Protein AF-A0A7Z1MD91-F1 (afdb_monomer_lite)

Structure (mmCIF, N/CA/C/O backbone):
data_AF-A0A7Z1MD91-F1
#
_entry.id   AF-A0A7Z1MD91-F1
#
loop_
_atom_site.group_PDB
_atom_site.id
_atom_site.type_symbol
_atom_site.label_atom_id
_atom_site.label_alt_id
_atom_site.label_comp_id
_atom_site.label_asym_id
_atom_site.label_entity_id
_atom_site.label_seq_id
_atom_site.pdbx_PDB_ins_code
_atom_site.Cartn_x
_atom_site.Cartn_y
_atom_site.Cartn_z
_atom_site.occupancy
_atom_site.B_iso_or_equiv
_atom_site.auth_seq_id
_atom_site.auth_comp_id
_atom_site.auth_asym_id
_atom_site.auth_atom_id
_atom_site.pdbx_PDB_model_num
ATOM 1 N N . MET A 1 1 ? -19.248 -7.884 5.527 1.00 74.12 1 MET A N 1
ATOM 2 C CA . MET A 1 1 ? -19.110 -7.221 6.843 1.00 74.12 1 MET A CA 1
ATOM 3 C C . MET A 1 1 ? -20.133 -7.805 7.812 1.00 74.12 1 MET A C 1
ATOM 5 O O . MET A 1 1 ? -21.181 -8.239 7.343 1.00 74.12 1 MET A O 1
ATOM 9 N N . SER A 1 2 ? -19.866 -7.86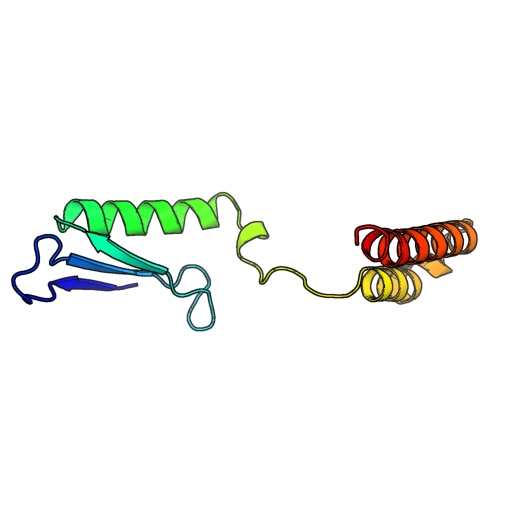1 9.123 1.00 86.12 2 SER A N 1
ATOM 10 C CA . SER A 1 2 ? -20.888 -8.239 10.118 1.00 86.12 2 SER A CA 1
ATOM 11 C C . SER A 1 2 ? -20.725 -7.491 11.444 1.00 86.12 2 SER A C 1
ATOM 13 O O . SER A 1 2 ? -19.619 -7.424 11.981 1.00 86.12 2 SER A O 1
ATOM 15 N N . ILE A 1 3 ? -21.833 -6.987 11.997 1.00 89.38 3 ILE A N 1
ATOM 16 C CA . ILE A 1 3 ? -21.913 -6.459 13.366 1.00 89.38 3 ILE A CA 1
ATOM 17 C C . ILE A 1 3 ? -22.760 -7.418 14.195 1.00 89.38 3 ILE A C 1
ATOM 19 O O . ILE A 1 3 ? -23.918 -7.674 13.863 1.00 89.38 3 ILE A O 1
ATOM 23 N N . ARG A 1 4 ? -22.197 -7.958 15.276 1.00 90.31 4 ARG A N 1
ATOM 24 C CA . ARG A 1 4 ? -22.873 -8.939 16.138 1.00 90.31 4 ARG A CA 1
ATOM 25 C C . ARG A 1 4 ? -22.686 -8.596 17.610 1.00 90.31 4 ARG A C 1
ATOM 27 O O . ARG A 1 4 ? -21.716 -7.946 17.982 1.00 90.31 4 ARG A O 1
ATOM 34 N N . ASN A 1 5 ? -23.625 -9.027 18.445 1.00 89.12 5 ASN A N 1
ATOM 35 C CA . ASN A 1 5 ? -23.521 -8.911 19.897 1.00 89.12 5 ASN A CA 1
ATOM 36 C C . ASN A 1 5 ? -23.096 -10.271 20.468 1.00 89.12 5 ASN A C 1
ATOM 38 O O . ASN A 1 5 ? -23.782 -11.265 20.236 1.00 89.12 5 ASN A O 1
ATOM 42 N N . LEU A 1 6 ? -21.965 -10.302 21.172 1.00 86.38 6 LEU A N 1
ATOM 43 C CA . LEU A 1 6 ? -21.342 -11.512 21.709 1.00 86.38 6 LEU A CA 1
ATOM 44 C C . LEU A 1 6 ? -22.026 -12.021 22.987 1.00 86.38 6 LEU A C 1
ATOM 46 O O . LEU A 1 6 ? -21.848 -13.175 23.331 1.00 86.38 6 LEU A O 1
ATOM 50 N N . LYS A 1 7 ? -22.827 -11.197 23.679 1.00 84.94 7 LYS A N 1
ATOM 51 C CA . LYS A 1 7 ? -23.515 -11.534 24.946 1.00 84.94 7 LYS A CA 1
ATOM 52 C C . LYS A 1 7 ? -22.623 -12.109 26.068 1.00 84.94 7 LYS A C 1
ATOM 54 O O . LYS A 1 7 ? -23.151 -12.531 27.088 1.00 84.94 7 LYS A O 1
ATOM 59 N N . ASP A 1 8 ? -21.298 -12.023 25.952 1.00 84.62 8 ASP A N 1
ATOM 60 C CA . ASP A 1 8 ? -20.319 -12.557 26.919 1.00 84.62 8 ASP A CA 1
ATOM 61 C C . ASP A 1 8 ? -20.226 -11.767 28.248 1.00 84.62 8 ASP A C 1
ATOM 63 O O . ASP A 1 8 ? -19.259 -11.908 28.990 1.00 84.62 8 ASP A O 1
ATOM 67 N N . GLY A 1 9 ? -21.160 -10.853 28.536 1.00 80.50 9 GLY A N 1
ATOM 68 C CA . GLY A 1 9 ? -21.120 -9.992 29.732 1.00 80.50 9 GLY A CA 1
ATOM 69 C C . GLY A 1 9 ? -19.975 -8.964 29.768 1.00 80.50 9 GLY A C 1
ATOM 70 O O . GLY A 1 9 ? -19.843 -8.217 30.733 1.00 80.50 9 GLY A 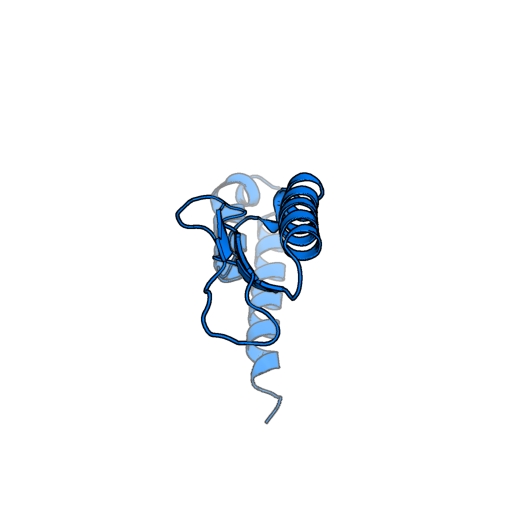O 1
ATOM 71 N N . ALA A 1 10 ? -19.146 -8.892 28.724 1.00 82.94 10 ALA A N 1
ATOM 72 C CA . ALA A 1 10 ? -18.045 -7.939 28.631 1.00 82.94 10 ALA A CA 1
ATOM 73 C C . ALA A 1 10 ? -18.538 -6.496 28.414 1.00 82.94 10 ALA A C 1
ATOM 75 O O . ALA A 1 10 ? -19.522 -6.263 27.714 1.00 82.94 10 ALA A O 1
ATOM 76 N N . ASN A 1 11 ? -17.771 -5.512 28.902 1.00 84.25 11 ASN A N 1
ATOM 77 C CA . ASN A 1 11 ? -18.059 -4.072 28.751 1.00 84.25 11 ASN A CA 1
ATOM 78 C C . ASN A 1 11 ? -18.154 -3.613 27.271 1.00 84.25 11 ASN A C 1
ATOM 80 O O . ASN A 1 11 ? -18.740 -2.585 26.950 1.00 84.25 11 ASN A O 1
ATOM 84 N N . LYS A 1 12 ? -17.590 -4.391 26.337 1.00 88.06 12 LYS A N 1
ATOM 85 C CA . LYS A 1 12 ? -17.680 -4.158 24.886 1.00 88.06 12 LYS A CA 1
ATOM 86 C C . LYS A 1 12 ? -18.286 -5.377 24.183 1.00 88.06 12 LYS A C 1
ATOM 88 O O . LYS A 1 12 ? -17.533 -6.184 23.627 1.00 88.06 12 LYS A O 1
ATOM 93 N N . PRO A 1 13 ? -19.621 -5.550 24.238 1.00 89.19 13 PRO A N 1
ATOM 94 C CA . PRO A 1 13 ? -20.283 -6.755 23.745 1.00 89.19 13 PRO A CA 1
ATOM 95 C C . PRO A 1 13 ? -20.490 -6.740 22.225 1.00 89.19 13 PRO A C 1
ATOM 97 O O . PRO A 1 13 ? -20.758 -7.783 21.633 1.00 89.19 13 PRO A O 1
ATOM 100 N N . TRP A 1 14 ? -20.364 -5.583 21.570 1.00 90.38 14 TRP A N 1
ATOM 101 C CA . TRP A 1 14 ? -20.538 -5.468 20.126 1.00 90.38 14 TRP A CA 1
ATOM 102 C C . TRP A 1 14 ? -19.226 -5.753 19.412 1.00 90.38 14 TRP A C 1
ATOM 104 O O . TRP A 1 14 ? -18.205 -5.139 19.707 1.00 90.38 14 TRP A O 1
ATOM 114 N N . ILE A 1 15 ? -19.254 -6.664 18.447 1.00 91.06 15 ILE A N 1
ATOM 115 C CA . ILE A 1 15 ? -18.127 -6.958 17.572 1.00 91.06 15 ILE A CA 1
ATOM 116 C C . ILE A 1 15 ? -18.457 -6.515 16.152 1.00 91.06 15 ILE A C 1
ATOM 118 O O . ILE A 1 15 ? -19.531 -6.816 15.633 1.00 91.06 15 ILE A O 1
ATOM 122 N N . CYS A 1 16 ? -17.527 -5.793 15.540 1.00 92.00 16 CYS A N 1
ATOM 123 C CA . CYS A 1 16 ? -17.558 -5.421 14.136 1.00 92.00 16 CYS A CA 1
ATOM 124 C C . CYS A 1 16 ? -16.457 -6.203 13.412 1.00 92.00 16 CYS A C 1
ATOM 126 O O . CYS A 1 16 ? -15.283 -6.130 13.792 1.00 92.00 16 CYS A O 1
ATOM 128 N N . GLU A 1 17 ? -16.851 -6.993 12.416 1.00 89.50 17 GLU A N 1
ATOM 129 C CA . GLU A 1 17 ? -15.961 -7.759 11.547 1.00 89.50 17 GLU A CA 1
ATOM 130 C C . GLU A 1 17 ? -16.059 -7.232 10.117 1.00 89.50 17 GLU A C 1
ATOM 132 O O . GLU A 1 17 ? -17.064 -7.429 9.422 1.00 89.50 17 GLU A O 1
ATOM 137 N N . CYS A 1 18 ? -14.981 -6.577 9.694 1.00 86.94 18 CYS A N 1
ATOM 138 C CA . CYS A 1 18 ? -14.851 -5.916 8.412 1.00 86.94 18 CYS A CA 1
ATOM 139 C C . CYS A 1 18 ? -13.873 -6.666 7.492 1.00 86.94 18 CYS A C 1
ATOM 141 O O . CYS A 1 18 ? -12.810 -7.112 7.928 1.00 86.94 18 CYS A O 1
ATOM 143 N N . TYR A 1 19 ? -14.249 -6.768 6.218 1.00 85.00 19 TYR A N 1
ATOM 144 C CA . TYR A 1 19 ? -13.514 -7.336 5.087 1.00 85.00 19 TYR A CA 1
ATOM 145 C C . TYR A 1 19 ? -13.421 -6.258 4.011 1.00 85.00 19 TYR A C 1
ATOM 147 O O . TYR A 1 19 ? -14.219 -6.245 3.074 1.00 85.00 19 TYR A O 1
ATOM 155 N N . PRO A 1 20 ? -12.512 -5.302 4.203 1.00 79.00 20 PRO A N 1
ATOM 156 C CA . PRO A 1 20 ? -12.527 -4.069 3.449 1.00 79.00 20 PRO A CA 1
ATOM 157 C C . PRO A 1 20 ? -12.072 -4.269 1.994 1.00 79.00 20 PRO A C 1
ATOM 159 O O . PRO A 1 20 ? -12.633 -3.676 1.086 1.00 79.00 20 PRO A O 1
ATOM 162 N N . ASN A 1 21 ? -11.156 -5.218 1.768 1.00 77.75 21 ASN A N 1
ATOM 163 C CA . ASN A 1 21 ? -10.639 -5.580 0.441 1.00 77.75 21 ASN A CA 1
ATOM 164 C C . ASN A 1 21 ? -11.201 -6.938 -0.033 1.00 77.75 21 ASN A C 1
ATOM 166 O O . ASN A 1 21 ? -10.505 -7.722 -0.672 1.00 77.75 21 ASN A O 1
ATOM 170 N N . GLY A 1 22 ? -12.436 -7.275 0.354 1.00 78.81 22 GLY A N 1
ATOM 171 C CA . GLY A 1 22 ? -13.074 -8.547 -0.002 1.00 78.81 22 GLY A CA 1
ATOM 172 C C . GLY A 1 22 ? -12.654 -9.751 0.857 1.00 78.81 22 GLY A C 1
ATOM 173 O O . GLY A 1 22 ? -12.084 -9.607 1.940 1.00 78.81 22 GLY A O 1
ATOM 174 N N . ARG A 1 23 ? -12.998 -10.963 0.390 1.00 74.44 23 ARG A N 1
ATOM 175 C CA . ARG A 1 23 ? -12.930 -12.222 1.166 1.00 74.44 23 ARG A CA 1
ATOM 176 C C . ARG A 1 23 ? -11.512 -12.610 1.588 1.00 74.44 23 ARG A C 1
ATOM 178 O O . ARG A 1 23 ? -11.326 -13.011 2.734 1.00 74.44 23 ARG A O 1
ATOM 185 N N . ASP A 1 24 ? -10.553 -12.448 0.682 1.00 76.31 24 ASP A N 1
ATOM 186 C CA . ASP A 1 24 ? -9.132 -12.756 0.904 1.00 76.31 24 ASP A CA 1
ATOM 187 C C . ASP A 1 24 ? -8.340 -11.532 1.401 1.00 76.31 24 ASP A C 1
ATOM 189 O O . ASP A 1 24 ? -7.122 -11.577 1.576 1.00 76.31 24 ASP A O 1
ATOM 193 N N . GLY A 1 25 ? -9.041 -10.420 1.639 1.00 74.19 25 GLY A N 1
ATOM 194 C CA . GLY A 1 25 ? -8.479 -9.181 2.149 1.00 74.19 25 GLY A CA 1
ATOM 195 C C . GLY A 1 25 ? -8.198 -9.210 3.653 1.00 74.19 25 GLY A C 1
ATOM 196 O O . GLY A 1 25 ? -8.580 -10.118 4.396 1.00 74.19 25 GLY A O 1
ATOM 197 N N . LYS A 1 26 ? -7.539 -8.153 4.137 1.00 80.25 26 LYS A N 1
ATOM 198 C CA . LYS A 1 26 ? -7.223 -7.977 5.560 1.00 80.25 26 LYS A CA 1
ATOM 199 C C . LYS A 1 26 ? -8.501 -7.987 6.405 1.00 80.25 26 LYS A C 1
ATOM 201 O O . LYS A 1 26 ? -9.329 -7.089 6.293 1.00 80.25 26 LYS A O 1
ATOM 206 N N . ARG A 1 27 ? -8.633 -8.950 7.321 1.00 86.12 27 ARG A N 1
ATOM 207 C CA . ARG A 1 27 ? -9.737 -8.973 8.291 1.00 86.12 27 ARG A CA 1
ATOM 208 C C . ARG A 1 27 ? -9.484 -7.958 9.403 1.00 86.12 27 ARG A C 1
ATOM 210 O O . ARG A 1 27 ? -8.529 -8.092 10.166 1.00 86.12 27 ARG A O 1
ATOM 217 N N . ILE A 1 28 ? -10.373 -6.978 9.536 1.00 87.19 28 ILE A N 1
ATOM 218 C CA . ILE A 1 28 ? -10.334 -5.988 10.615 1.00 87.19 28 ILE A CA 1
ATOM 219 C C . ILE A 1 28 ? -11.442 -6.329 11.608 1.00 87.19 28 ILE A C 1
ATOM 221 O O . ILE A 1 28 ? -12.621 -6.341 11.263 1.00 87.19 28 ILE A O 1
ATOM 225 N N . ARG A 1 29 ? -11.062 -6.637 12.852 1.00 89.88 29 ARG A N 1
ATOM 226 C CA . ARG A 1 29 ? -12.000 -6.996 13.921 1.00 89.88 29 ARG A CA 1
ATOM 227 C C . ARG A 1 29 ? -11.835 -6.066 15.110 1.00 89.88 29 ARG A C 1
ATOM 229 O O . ARG A 1 29 ? -10.759 -6.009 15.699 1.00 89.88 29 ARG A O 1
ATOM 236 N N . LYS A 1 30 ? -12.916 -5.392 15.500 1.00 90.81 30 LYS A N 1
ATOM 237 C CA . LYS A 1 30 ? -12.926 -4.455 16.630 1.00 90.81 30 LYS A CA 1
ATOM 238 C C . LYS A 1 30 ? -14.121 -4.719 17.541 1.00 90.81 30 LYS A C 1
ATOM 240 O O . LYS A 1 30 ? -15.214 -5.008 17.061 1.00 90.81 30 LYS A O 1
ATOM 245 N N . ARG A 1 31 ? -13.903 -4.626 18.858 1.00 91.25 31 ARG A N 1
ATOM 246 C CA . ARG A 1 31 ? -14.978 -4.646 19.862 1.00 91.25 31 ARG A CA 1
ATOM 247 C C . ARG A 1 31 ? -15.334 -3.220 20.278 1.00 91.25 31 ARG A C 1
ATOM 249 O O . ARG A 1 31 ? -14.432 -2.426 20.550 1.00 91.25 31 ARG A O 1
ATOM 256 N N . SER A 1 32 ? -16.625 -2.936 20.379 1.00 90.31 32 SER A N 1
ATOM 257 C CA . SER A 1 32 ? -17.195 -1.630 20.720 1.00 90.31 32 SER A CA 1
ATOM 258 C C . SER A 1 32 ? -18.210 -1.761 21.858 1.00 90.31 32 SER A C 1
ATOM 260 O O . SER A 1 32 ? -18.756 -2.844 22.097 1.00 90.31 32 SER A O 1
ATOM 262 N N . ALA A 1 33 ? -18.447 -0.665 22.582 1.00 90.81 33 ALA A N 1
ATOM 263 C CA . ALA A 1 33 ? -19.390 -0.650 23.699 1.00 90.81 3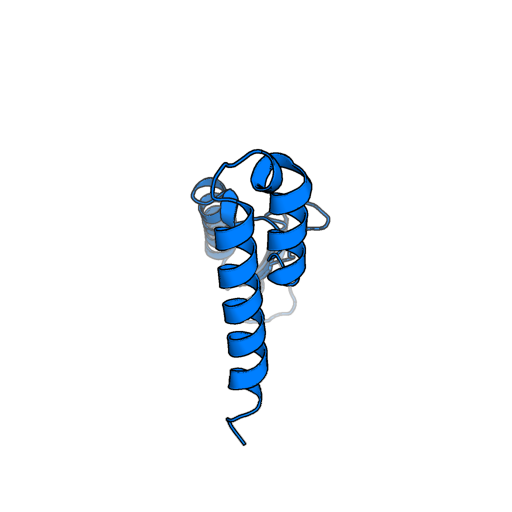3 ALA A CA 1
ATOM 264 C C . ALA A 1 33 ? -20.838 -0.597 23.199 1.00 90.81 33 ALA A C 1
ATOM 266 O O . ALA A 1 33 ? -21.720 -1.240 23.766 1.00 90.81 33 ALA A O 1
ATOM 267 N N . THR A 1 34 ? -21.074 0.106 22.088 1.00 91.31 34 THR A N 1
ATOM 268 C CA . THR A 1 34 ? -22.410 0.276 21.505 1.00 91.31 34 THR A CA 1
ATOM 269 C C . THR A 1 34 ? -22.496 -0.224 20.061 1.00 91.31 34 THR A C 1
ATOM 271 O O . THR A 1 34 ? -21.502 -0.301 19.333 1.00 91.31 34 THR A O 1
ATOM 274 N N . LYS A 1 35 ? -23.723 -0.526 19.613 1.00 88.81 35 LYS A N 1
ATOM 275 C CA . LYS A 1 35 ? -24.011 -0.850 18.205 1.00 88.81 35 LYS A CA 1
ATOM 276 C C . LYS A 1 35 ? -23.694 0.328 17.277 1.00 88.81 35 LYS A C 1
ATOM 278 O O . LYS A 1 35 ? -23.221 0.112 16.167 1.00 88.81 35 LYS A O 1
ATOM 283 N N . GLY A 1 36 ? -23.945 1.557 17.739 1.00 91.19 36 GLY A N 1
ATOM 284 C CA . GLY A 1 36 ? -23.686 2.784 16.980 1.00 91.19 36 GLY A CA 1
ATOM 285 C C . GLY A 1 36 ? -22.201 2.983 16.692 1.00 91.19 36 GLY A C 1
ATOM 286 O O . GLY A 1 36 ? -21.829 3.209 15.547 1.00 91.19 36 GLY A O 1
ATOM 287 N N . GLU A 1 37 ? -21.340 2.786 17.693 1.00 90.06 37 GLU A N 1
ATOM 288 C CA . GLU A 1 37 ? -19.883 2.810 17.506 1.00 90.06 37 GLU A CA 1
ATOM 289 C C . GLU A 1 37 ? -19.399 1.732 16.532 1.00 90.06 37 GLU A C 1
ATOM 291 O O . GLU A 1 37 ? -18.512 1.984 15.720 1.00 90.06 37 GLU A O 1
ATOM 296 N N . ALA A 1 38 ? -19.967 0.524 16.603 1.00 91.06 38 ALA A N 1
ATOM 297 C CA . ALA A 1 38 ? -19.632 -0.554 15.675 1.00 91.06 38 ALA A CA 1
ATOM 298 C C . ALA A 1 38 ? -20.010 -0.198 14.224 1.00 91.06 38 ALA A C 1
ATOM 300 O O . ALA A 1 38 ? -19.213 -0.427 13.318 1.00 91.06 38 ALA A O 1
ATOM 301 N N . ALA A 1 39 ? -21.183 0.408 14.011 1.00 91.38 39 ALA A N 1
ATOM 302 C CA . ALA A 1 39 ? -21.637 0.855 12.693 1.00 91.38 39 ALA A CA 1
ATOM 303 C C . ALA A 1 39 ? -20.839 2.057 12.165 1.00 91.38 39 ALA A C 1
ATOM 305 O O . ALA A 1 39 ? -20.522 2.122 10.979 1.00 91.38 39 ALA A O 1
ATOM 306 N N . ALA A 1 40 ? -20.476 2.997 13.038 1.00 91.88 40 ALA A N 1
ATOM 307 C CA . ALA A 1 40 ? -19.616 4.119 12.678 1.00 91.88 40 ALA A CA 1
ATOM 308 C C . ALA A 1 40 ? -18.216 3.640 12.271 1.00 91.88 40 ALA A C 1
ATOM 310 O O . ALA A 1 40 ? -17.669 4.120 11.283 1.00 91.88 40 ALA A O 1
ATOM 311 N N . PHE A 1 41 ? -17.662 2.656 12.988 1.00 90.31 41 PHE A N 1
ATOM 312 C CA . PHE A 1 41 ? -16.376 2.053 12.647 1.00 90.31 41 PHE A CA 1
ATOM 313 C C . PHE A 1 41 ? -16.407 1.347 11.287 1.00 90.31 41 PHE A C 1
ATOM 315 O O . PHE A 1 41 ? -15.495 1.542 10.492 1.00 90.31 41 PHE A O 1
ATOM 322 N N . GLU A 1 42 ? -17.465 0.583 10.998 1.00 89.31 42 GLU A N 1
ATOM 323 C CA . GLU A 1 42 ? -17.656 -0.056 9.690 1.00 89.31 42 GLU A CA 1
ATOM 324 C C . GLU A 1 42 ? -17.630 0.969 8.549 1.00 89.31 42 GLU A C 1
ATOM 326 O O . GLU A 1 42 ? -16.857 0.817 7.604 1.00 89.31 42 GLU A O 1
ATOM 331 N N . ARG A 1 43 ? -18.429 2.037 8.668 1.00 90.00 43 ARG A N 1
ATOM 332 C CA . ARG A 1 43 ? -18.504 3.111 7.666 1.00 90.00 43 ARG A CA 1
ATOM 333 C C . ARG A 1 43 ? -17.175 3.834 7.496 1.00 90.00 43 ARG A C 1
ATOM 335 O O . ARG A 1 43 ? -16.751 4.059 6.374 1.00 90.00 43 ARG A O 1
ATOM 342 N N . PHE A 1 44 ? -16.516 4.169 8.603 1.00 89.50 44 PHE A N 1
ATOM 343 C CA . PHE A 1 44 ? -15.212 4.823 8.576 1.00 89.50 44 PHE A CA 1
ATOM 344 C C . PHE A 1 44 ? -14.179 3.980 7.820 1.00 89.50 44 PHE A C 1
ATOM 346 O O . PHE A 1 44 ? -13.498 4.491 6.940 1.00 89.50 44 PHE A O 1
ATOM 353 N N . THR A 1 45 ? -14.102 2.681 8.126 1.00 86.88 45 THR A N 1
ATOM 354 C CA . THR A 1 45 ? -13.171 1.775 7.447 1.00 86.88 45 THR A CA 1
ATOM 355 C C . THR A 1 45 ? -13.476 1.654 5.957 1.00 86.88 45 THR A C 1
ATOM 357 O O . THR A 1 45 ? -12.535 1.619 5.178 1.00 86.88 45 THR A O 1
ATOM 360 N N . MET A 1 46 ? -14.753 1.599 5.560 1.00 83.81 46 MET A N 1
ATOM 361 C CA . MET A 1 46 ? -15.130 1.534 4.143 1.00 83.81 46 MET A CA 1
ATOM 362 C C . MET A 1 46 ? -14.746 2.819 3.399 1.00 83.81 46 MET A C 1
ATOM 364 O O . MET A 1 46 ? -14.085 2.757 2.367 1.00 83.81 46 MET A O 1
ATOM 368 N N . ASN A 1 47 ? -15.068 3.977 3.981 1.00 86.31 47 ASN A N 1
ATOM 369 C CA . ASN A 1 47 ? -14.742 5.275 3.397 1.00 86.31 47 ASN A CA 1
ATOM 370 C C . ASN A 1 47 ? -13.229 5.470 3.236 1.00 86.31 47 ASN A C 1
ATOM 372 O O . ASN A 1 47 ? -12.797 5.976 2.212 1.00 86.31 47 ASN A O 1
ATOM 376 N N . GLU A 1 48 ? -12.405 5.031 4.196 1.00 83.31 48 GLU A N 1
ATOM 377 C CA . GLU A 1 48 ? -10.942 5.138 4.066 1.00 83.31 48 GLU A CA 1
ATOM 378 C C . GLU A 1 48 ? -10.378 4.394 2.845 1.00 83.31 48 GLU A C 1
ATOM 380 O O . GLU A 1 48 ? -9.322 4.775 2.338 1.00 83.31 48 GLU A O 1
ATOM 385 N N . ILE A 1 49 ? -11.048 3.335 2.390 1.00 78.44 49 ILE A N 1
ATOM 386 C CA . ILE A 1 49 ? -10.631 2.554 1.216 1.00 78.44 49 ILE A CA 1
ATOM 387 C C . ILE A 1 49 ? -11.132 3.207 -0.053 1.00 78.44 49 ILE A C 1
ATOM 389 O O . ILE A 1 49 ? -10.367 3.315 -1.006 1.00 78.44 49 ILE A O 1
ATOM 393 N N . ASP A 1 50 ? -12.380 3.670 -0.050 1.00 79.44 50 ASP A N 1
ATOM 394 C CA . ASP A 1 50 ? -12.956 4.396 -1.179 1.00 79.44 50 ASP A CA 1
ATOM 395 C C . ASP A 1 50 ? -12.189 5.707 -1.439 1.00 79.44 50 ASP A C 1
ATOM 397 O O . ASP A 1 50 ? -11.935 6.057 -2.590 1.00 79.44 50 ASP A O 1
ATOM 401 N N . ASP A 1 51 ? -11.736 6.388 -0.381 1.00 82.62 51 ASP A N 1
ATOM 402 C CA . ASP A 1 51 ? -10.906 7.595 -0.464 1.00 82.62 51 ASP A CA 1
ATOM 403 C C . ASP A 1 51 ? -9.480 7.296 -0.956 1.00 82.62 51 ASP A C 1
ATOM 405 O O . ASP A 1 51 ? -8.806 8.171 -1.507 1.00 82.62 51 ASP A O 1
ATOM 409 N N . LYS A 1 52 ? -8.979 6.075 -0.721 1.00 77.50 52 LYS A N 1
ATOM 410 C CA . LYS A 1 52 ? -7.599 5.668 -1.029 1.00 77.50 52 LYS A CA 1
ATOM 411 C C . LYS A 1 52 ? -7.573 4.274 -1.657 1.00 77.50 52 LYS A C 1
ATOM 413 O O . LYS A 1 52 ? -6.996 3.350 -1.071 1.00 77.50 52 LYS A O 1
ATOM 418 N N . PRO A 1 53 ? -8.121 4.100 -2.872 1.00 70.00 53 PRO A N 1
ATOM 419 C CA . PRO A 1 53 ? -8.196 2.789 -3.513 1.00 70.00 53 PRO A CA 1
ATOM 420 C C . PRO A 1 53 ? -6.809 2.159 -3.720 1.00 70.00 53 PRO A C 1
ATOM 422 O O . PRO A 1 53 ? -6.662 0.941 -3.656 1.00 70.00 53 PRO A O 1
ATOM 425 N N . TRP A 1 54 ? -5.760 2.977 -3.862 1.00 70.31 54 TRP A N 1
ATOM 426 C CA . TRP A 1 54 ? -4.366 2.528 -3.981 1.00 70.31 54 TRP A CA 1
ATOM 427 C C . TRP A 1 54 ? -3.748 1.998 -2.671 1.00 70.31 54 TRP A C 1
ATOM 429 O O . TRP A 1 54 ? -2.666 1.421 -2.706 1.00 70.31 54 TRP A O 1
ATOM 439 N N . LEU A 1 55 ? -4.393 2.181 -1.511 1.00 62.91 55 LEU A N 1
ATOM 440 C CA . LEU A 1 55 ? -3.948 1.619 -0.223 1.00 62.91 55 LEU A CA 1
ATOM 441 C C . LEU A 1 55 ? -4.483 0.195 0.025 1.00 62.91 55 LEU A C 1
ATOM 443 O O . LEU A 1 55 ? -4.038 -0.471 0.962 1.00 62.91 55 LEU A O 1
ATOM 447 N N . GLY A 1 56 ? -5.473 -0.248 -0.761 1.00 59.94 56 GLY A N 1
ATOM 448 C CA . GLY A 1 56 ? -6.151 -1.537 -0.597 1.00 59.94 56 GLY A CA 1
ATOM 449 C C . GLY A 1 56 ? -5.384 -2.732 -1.172 1.00 59.94 56 GLY A C 1
ATOM 450 O O . GLY A 1 56 ? -5.649 -3.880 -0.797 1.00 59.94 56 GLY A O 1
ATOM 451 N N . GLU A 1 57 ? -4.414 -2.491 -2.049 1.00 64.94 57 GLU A N 1
ATOM 452 C CA . GLU A 1 57 ? -3.573 -3.558 -2.572 1.00 64.94 57 GLU A CA 1
ATOM 453 C C . GLU A 1 57 ? -2.577 -4.039 -1.513 1.00 64.94 57 GLU A C 1
ATOM 455 O O . GLU A 1 57 ? -2.094 -3.291 -0.659 1.00 64.94 57 GLU A O 1
ATOM 460 N N . LYS A 1 58 ? -2.309 -5.347 -1.534 1.00 65.75 58 LYS A N 1
ATOM 461 C CA . LYS A 1 58 ? -1.301 -5.975 -0.680 1.00 65.75 58 LYS A CA 1
ATOM 462 C C . LYS A 1 58 ? 0.001 -5.190 -0.833 1.00 65.75 58 LYS A C 1
ATOM 464 O O . LYS A 1 58 ? 0.431 -4.977 -1.962 1.00 65.75 58 LYS A O 1
ATOM 469 N N . ALA A 1 59 ? 0.611 -4.795 0.289 1.00 67.75 59 ALA A N 1
ATOM 470 C CA . ALA A 1 59 ? 1.898 -4.107 0.273 1.00 67.75 59 ALA A CA 1
ATOM 471 C C . ALA A 1 59 ? 2.860 -4.852 -0.662 1.00 67.75 59 ALA A C 1
ATOM 473 O O . ALA A 1 59 ? 3.049 -6.068 -0.521 1.00 67.75 59 ALA A O 1
ATOM 474 N N . ASP A 1 60 ? 3.383 -4.134 -1.653 1.00 72.19 60 ASP A N 1
ATOM 475 C CA . ASP A 1 60 ? 4.282 -4.709 -2.638 1.00 72.19 60 ASP A CA 1
ATOM 476 C C . ASP A 1 60 ? 5.607 -5.052 -1.952 1.00 72.19 60 ASP A C 1
ATOM 478 O O . ASP A 1 60 ? 6.413 -4.182 -1.636 1.00 72.19 60 ASP A O 1
ATOM 482 N N . ASN A 1 61 ? 5.792 -6.341 -1.673 1.00 78.25 61 ASN A N 1
ATOM 483 C CA . ASN A 1 61 ? 6.983 -6.876 -1.018 1.00 78.25 61 ASN A CA 1
ATOM 484 C C . ASN A 1 61 ? 8.003 -7.417 -2.034 1.00 78.25 61 ASN A C 1
ATOM 486 O O . ASN A 1 61 ? 8.881 -8.199 -1.660 1.00 78.25 61 ASN A O 1
ATOM 490 N N . ARG A 1 62 ? 7.863 -7.083 -3.325 1.00 83.56 62 ARG A N 1
ATOM 491 C CA . ARG A 1 62 ? 8.855 -7.439 -4.346 1.00 83.56 62 ARG A CA 1
ATOM 492 C C . ARG A 1 62 ? 10.190 -6.769 -4.044 1.00 83.56 62 ARG A C 1
ATOM 494 O O . ARG A 1 62 ? 10.254 -5.726 -3.388 1.00 83.56 62 ARG A O 1
ATOM 501 N N . ARG A 1 63 ? 11.285 -7.355 -4.530 1.00 88.12 63 ARG A N 1
ATOM 502 C CA . ARG A 1 63 ? 12.587 -6.695 -4.413 1.00 88.12 63 ARG A CA 1
ATOM 503 C C . ARG A 1 63 ? 12.607 -5.500 -5.354 1.00 88.12 63 ARG A C 1
ATOM 505 O O . ARG A 1 63 ? 12.117 -5.576 -6.476 1.00 88.12 63 ARG A O 1
ATOM 512 N N . LEU A 1 64 ? 13.266 -4.420 -4.933 1.00 89.25 64 LEU A N 1
ATOM 513 C CA . LEU A 1 64 ? 13.459 -3.242 -5.785 1.00 89.25 64 LEU A CA 1
ATOM 514 C C . LEU A 1 64 ? 14.181 -3.596 -7.099 1.00 89.25 64 LEU A C 1
ATOM 516 O O . LEU A 1 64 ? 13.945 -2.971 -8.127 1.00 89.25 64 LEU A O 1
ATOM 520 N N . LYS A 1 65 ? 15.005 -4.651 -7.073 1.00 91.44 65 LYS A N 1
ATOM 521 C CA . LYS A 1 65 ? 15.617 -5.233 -8.269 1.00 91.44 65 LYS A CA 1
ATOM 522 C C . LYS A 1 65 ? 14.581 -5.816 -9.239 1.00 91.44 65 LYS A C 1
ATOM 524 O O . LYS A 1 65 ? 14.644 -5.507 -10.417 1.00 91.44 65 LYS A O 1
ATOM 529 N N . ASP A 1 66 ? 13.601 -6.573 -8.749 1.00 91.25 66 ASP A N 1
ATOM 530 C CA . ASP A 1 66 ? 12.577 -7.203 -9.597 1.00 91.25 66 ASP A CA 1
ATOM 531 C C . ASP A 1 66 ? 11.741 -6.142 -10.342 1.00 91.25 66 ASP A C 1
ATOM 533 O O . ASP A 1 66 ? 11.335 -6.337 -11.488 1.00 91.25 66 ASP A O 1
ATOM 537 N N . LEU A 1 67 ? 11.513 -4.986 -9.707 1.00 91.50 67 LEU A N 1
ATOM 538 C CA . LEU A 1 67 ? 10.863 -3.830 -10.333 1.00 91.50 67 LEU A CA 1
ATOM 539 C C . LEU A 1 67 ? 11.721 -3.217 -11.446 1.00 91.50 67 LEU A C 1
ATOM 541 O O . LEU A 1 67 ? 11.201 -2.895 -12.515 1.00 91.50 67 LEU A O 1
ATOM 545 N N . LEU A 1 68 ? 13.023 -3.061 -11.194 1.00 93.38 68 LEU A N 1
ATOM 546 C CA . LEU A 1 68 ? 13.971 -2.532 -12.170 1.00 93.38 68 LEU A CA 1
ATOM 547 C C . LEU A 1 68 ? 14.083 -3.452 -13.397 1.00 93.38 68 LEU A C 1
ATOM 549 O O . LEU A 1 68 ? 14.054 -2.964 -14.527 1.00 93.38 68 LEU A O 1
ATOM 553 N N . ASP A 1 69 ? 14.144 -4.763 -13.168 1.00 93.81 69 ASP A N 1
ATOM 554 C CA . ASP A 1 69 ? 14.219 -5.786 -14.214 1.00 93.81 69 ASP A CA 1
ATOM 555 C C . ASP A 1 69 ? 12.933 -5.783 -15.065 1.00 93.81 69 ASP A C 1
ATOM 557 O O . ASP A 1 69 ? 12.995 -5.693 -16.290 1.00 93.81 69 ASP A O 1
ATOM 561 N N . THR A 1 70 ? 11.755 -5.736 -14.426 1.00 94.19 70 THR A N 1
ATOM 562 C CA . THR A 1 70 ? 10.459 -5.642 -15.131 1.00 94.19 70 THR A CA 1
ATOM 563 C C . THR A 1 70 ? 10.374 -4.380 -15.999 1.00 94.19 70 THR A C 1
ATOM 565 O O . THR A 1 70 ? 9.899 -4.412 -17.136 1.00 94.19 70 THR A O 1
ATOM 568 N N . TRP A 1 71 ? 10.836 -3.239 -15.480 1.00 94.12 71 TRP A N 1
ATOM 569 C CA . TRP A 1 71 ? 10.865 -1.994 -16.247 1.00 94.12 71 TRP A CA 1
ATOM 570 C C . TRP A 1 71 ? 11.795 -2.097 -17.461 1.00 94.12 71 TRP A C 1
ATOM 572 O O . TRP A 1 71 ? 11.432 -1.631 -18.546 1.00 94.12 71 TRP A O 1
ATOM 582 N N . TRP A 1 72 ? 12.964 -2.722 -17.301 1.00 94.69 72 TRP 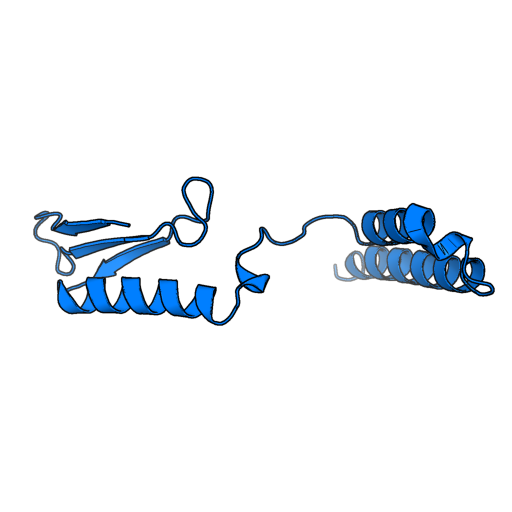A N 1
ATOM 583 C CA . TRP A 1 72 ? 13.923 -2.940 -18.382 1.00 94.69 72 TRP A CA 1
ATOM 584 C C . TRP A 1 72 ? 13.328 -3.774 -19.522 1.00 94.69 72 TRP A C 1
ATOM 586 O O . TRP A 1 72 ? 13.427 -3.378 -20.689 1.00 94.69 72 TRP A O 1
ATOM 596 N N . GLU A 1 73 ? 12.645 -4.867 -19.178 1.00 94.00 73 GLU A N 1
ATOM 597 C CA . GLU A 1 73 ? 11.993 -5.776 -20.125 1.00 94.00 73 GLU A CA 1
ATOM 598 C C . GLU A 1 73 ? 10.886 -5.094 -20.937 1.00 94.00 73 GLU A C 1
ATOM 600 O O . GLU A 1 73 ? 10.806 -5.289 -22.148 1.00 94.00 73 GLU A O 1
ATOM 605 N N . ILE A 1 74 ? 10.055 -4.259 -20.306 1.00 94.31 74 ILE A N 1
ATOM 606 C CA . ILE A 1 74 ? 8.899 -3.640 -20.975 1.00 94.31 74 ILE A CA 1
ATOM 607 C C . ILE A 1 74 ? 9.300 -2.403 -21.782 1.00 94.31 74 ILE A C 1
ATOM 609 O O . ILE A 1 74 ? 8.822 -2.206 -22.899 1.00 94.31 74 ILE A O 1
ATOM 613 N N . HIS A 1 75 ? 10.135 -1.531 -21.213 1.00 91.88 75 HIS A N 1
ATOM 614 C CA . HIS A 1 75 ? 10.368 -0.203 -21.784 1.00 91.88 75 HIS A CA 1
ATOM 615 C C . HIS A 1 75 ? 11.819 0.265 -21.704 1.00 91.88 75 HIS A C 1
ATOM 617 O O . HIS A 1 75 ? 12.290 0.923 -22.633 1.00 91.88 75 HIS A O 1
ATOM 623 N N . GLY A 1 76 ? 12.543 -0.067 -20.634 1.00 88.38 76 GLY A N 1
ATOM 624 C CA . GLY A 1 76 ? 13.872 0.48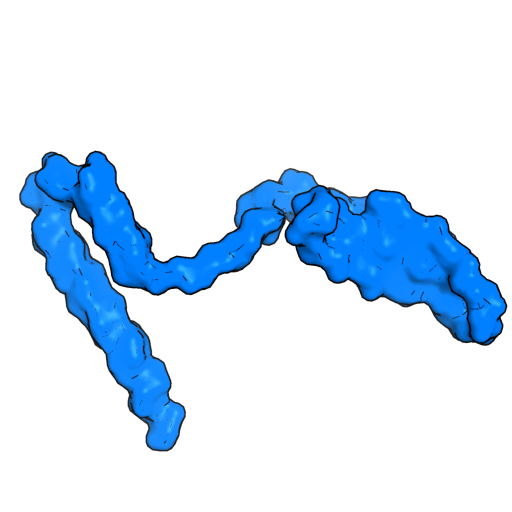2 -20.367 1.00 88.38 76 GLY A CA 1
ATOM 625 C C . GLY A 1 76 ? 14.867 0.248 -21.504 1.00 88.38 76 GLY A C 1
ATOM 626 O O . GLY A 1 76 ? 15.610 1.165 -21.845 1.00 88.38 76 GLY A O 1
ATOM 627 N N . HIS A 1 77 ? 14.807 -0.906 -22.174 1.00 89.62 77 HIS A N 1
ATOM 628 C CA . HIS A 1 77 ? 15.671 -1.210 -23.321 1.00 89.62 77 HIS A CA 1
ATOM 629 C C . HIS A 1 77 ? 15.410 -0.335 -24.566 1.00 89.62 77 HIS A C 1
ATOM 631 O O . HIS A 1 77 ? 16.292 -0.190 -25.409 1.00 89.62 77 HIS A O 1
ATOM 637 N N . THR A 1 78 ? 14.221 0.265 -24.699 1.00 93.88 78 THR A N 1
ATOM 638 C CA . THR A 1 78 ? 13.869 1.144 -25.836 1.00 93.88 78 THR A CA 1
ATOM 639 C C . THR A 1 78 ? 14.306 2.597 -25.634 1.00 93.88 78 THR A C 1
ATOM 641 O O . THR A 1 78 ? 14.335 3.390 -26.578 1.00 93.88 78 THR A O 1
ATOM 644 N N . VAL A 1 79 ? 14.661 2.968 -24.402 1.00 93.94 79 VAL A N 1
ATOM 645 C CA . VAL A 1 79 ? 15.048 4.332 -24.041 1.00 93.94 79 VAL A CA 1
ATOM 646 C C . VAL A 1 79 ? 16.523 4.553 -24.378 1.00 93.94 79 VAL A C 1
ATOM 648 O O . VAL A 1 79 ? 17.387 3.791 -23.956 1.00 93.94 79 VAL A O 1
ATOM 651 N N . LYS A 1 80 ? 16.844 5.653 -25.075 1.00 90.81 80 LYS A N 1
ATOM 652 C CA . LYS A 1 80 ? 18.226 5.990 -25.492 1.00 90.81 80 LYS A CA 1
ATOM 653 C C . LYS A 1 80 ? 19.231 6.028 -24.335 1.00 90.81 80 LYS A C 1
ATOM 655 O O . LYS A 1 80 ? 20.381 5.646 -24.502 1.00 90.81 80 LYS A O 1
ATOM 660 N N . THR A 1 81 ? 18.801 6.499 -23.169 1.00 92.19 81 THR A N 1
ATOM 661 C CA . THR A 1 81 ? 19.599 6.539 -21.933 1.00 92.19 81 THR A CA 1
ATOM 662 C C . THR A 1 81 ? 19.256 5.403 -20.973 1.00 92.19 81 THR A C 1
ATOM 664 O O . THR A 1 81 ? 19.719 5.410 -19.835 1.00 92.19 81 THR A O 1
ATOM 667 N N . GLY A 1 82 ? 18.443 4.439 -21.408 1.00 89.75 82 GLY A N 1
ATOM 668 C CA . GLY A 1 82 ? 17.897 3.388 -20.561 1.00 89.75 82 GLY A CA 1
ATOM 669 C C . GLY A 1 82 ? 18.983 2.573 -19.877 1.00 89.75 82 GLY A C 1
ATOM 670 O O . GLY A 1 82 ? 18.894 2.357 -18.674 1.00 89.75 82 GLY A O 1
ATOM 671 N N . GLN A 1 83 ? 20.027 2.179 -20.616 1.00 91.75 83 GLN A N 1
ATOM 672 C CA . GLN A 1 83 ? 21.130 1.382 -20.069 1.00 91.75 83 GLN A CA 1
ATOM 673 C C . GLN A 1 83 ? 21.839 2.115 -18.922 1.00 91.75 83 GLN A C 1
ATOM 675 O O . GLN A 1 83 ? 22.028 1.556 -17.847 1.00 91.75 83 GLN A O 1
ATOM 680 N N . ASN A 1 84 ? 22.149 3.402 -19.111 1.00 92.75 84 ASN A N 1
ATOM 681 C CA . ASN A 1 84 ? 22.776 4.214 -18.067 1.00 92.75 84 ASN A CA 1
ATOM 682 C C . ASN A 1 84 ? 21.863 4.357 -16.840 1.00 92.75 84 ASN A C 1
ATOM 684 O O . ASN A 1 84 ? 22.329 4.262 -15.707 1.00 92.75 84 ASN A O 1
ATOM 688 N N . SER A 1 85 ? 20.563 4.579 -17.050 1.00 91.19 85 SER A N 1
ATOM 689 C CA . SER A 1 85 ? 19.583 4.659 -15.964 1.00 91.19 85 SER A CA 1
ATOM 690 C C . SER A 1 85 ? 19.464 3.335 -15.204 1.00 91.19 85 SER A C 1
ATOM 692 O O . SER A 1 85 ? 19.425 3.348 -13.974 1.00 91.19 85 SER A O 1
ATOM 694 N N . TYR A 1 86 ? 19.464 2.203 -15.912 1.00 94.38 86 TYR A N 1
ATOM 695 C CA . TYR A 1 86 ? 19.449 0.869 -15.320 1.00 94.38 86 TYR A CA 1
ATOM 696 C C . TYR A 1 86 ? 20.695 0.623 -14.463 1.00 94.38 86 TYR A C 1
ATOM 698 O O . TYR A 1 86 ? 20.574 0.246 -13.301 1.00 94.38 86 TYR A O 1
ATOM 706 N N . ASP A 1 87 ? 21.884 0.927 -14.982 1.00 93.81 87 ASP A N 1
ATOM 707 C CA . ASP A 1 87 ? 23.146 0.706 -14.271 1.00 93.81 87 ASP A CA 1
ATOM 708 C C . ASP A 1 87 ? 23.256 1.560 -13.000 1.00 93.81 87 ASP A C 1
ATOM 710 O O . ASP A 1 87 ? 23.732 1.091 -11.961 1.00 93.81 87 ASP A O 1
ATOM 714 N N . VAL A 1 88 ? 22.807 2.818 -13.057 1.00 94.38 88 VAL A N 1
ATOM 715 C CA . VAL A 1 88 ? 22.764 3.701 -11.883 1.00 94.38 88 VAL A CA 1
ATOM 716 C C . VAL A 1 88 ? 21.788 3.155 -10.843 1.00 94.38 88 VAL A C 1
ATOM 718 O O . VAL A 1 88 ? 22.154 3.051 -9.672 1.00 94.38 88 VAL A O 1
ATOM 721 N N . MET A 1 89 ? 20.582 2.758 -11.257 1.00 92.62 89 MET A N 1
ATOM 722 C CA . MET A 1 89 ? 19.581 2.194 -10.349 1.00 92.62 89 MET A CA 1
ATOM 723 C C . MET A 1 89 ? 20.027 0.854 -9.748 1.00 92.62 89 MET A C 1
ATOM 725 O O . MET A 1 89 ? 19.844 0.617 -8.558 1.00 92.62 89 MET A O 1
ATOM 729 N N . ALA A 1 90 ? 20.690 -0.008 -10.516 1.00 93.44 90 ALA A N 1
ATOM 730 C CA . ALA A 1 90 ? 21.230 -1.266 -10.010 1.00 93.44 90 ALA A CA 1
ATOM 731 C C . ALA A 1 90 ? 22.295 -1.032 -8.924 1.00 93.44 90 ALA A C 1
ATOM 733 O O . ALA A 1 90 ? 22.296 -1.705 -7.889 1.00 93.44 90 ALA A O 1
ATOM 734 N N . LYS A 1 91 ? 23.172 -0.036 -9.118 1.00 93.12 91 LYS A N 1
ATOM 735 C CA . LYS A 1 91 ? 24.181 0.357 -8.122 1.00 93.12 91 LYS A CA 1
ATOM 736 C C . LYS A 1 91 ? 23.545 0.934 -6.862 1.00 93.12 91 LYS A C 1
ATOM 738 O O . LYS A 1 91 ? 23.954 0.564 -5.765 1.00 93.12 91 LYS A O 1
ATOM 743 N N . THR A 1 92 ? 22.548 1.811 -6.986 1.00 92.44 92 THR A N 1
ATOM 744 C CA . THR A 1 92 ? 21.859 2.369 -5.811 1.00 92.44 92 THR A CA 1
ATOM 745 C C . THR A 1 92 ? 21.117 1.291 -5.029 1.00 92.44 92 THR A C 1
ATOM 747 O O . THR A 1 92 ? 21.227 1.265 -3.807 1.00 92.44 92 THR A O 1
ATOM 750 N N . ILE A 1 93 ? 20.459 0.341 -5.700 1.00 92.75 93 ILE A N 1
ATOM 751 C CA . ILE A 1 93 ? 19.818 -0.815 -5.052 1.00 92.75 93 ILE A CA 1
ATOM 752 C C . ILE A 1 93 ? 20.842 -1.654 -4.280 1.00 92.75 93 ILE A C 1
ATOM 754 O O . ILE A 1 93 ? 20.588 -2.041 -3.139 1.00 92.75 93 ILE A O 1
ATOM 758 N N . ALA A 1 94 ? 22.007 -1.926 -4.872 1.00 90.00 94 ALA A N 1
ATOM 759 C CA . ALA A 1 94 ? 23.074 -2.664 -4.201 1.00 90.00 94 ALA A CA 1
ATOM 760 C C . ALA A 1 94 ? 23.584 -1.927 -2.950 1.00 90.00 94 ALA A C 1
ATOM 762 O O . ALA A 1 94 ? 23.713 -2.544 -1.894 1.00 90.00 94 ALA A O 1
ATOM 763 N N . MET A 1 95 ? 23.791 -0.608 -3.046 1.00 90.00 95 MET A N 1
ATOM 764 C CA . MET A 1 95 ? 24.223 0.225 -1.917 1.00 90.00 95 MET A CA 1
ATOM 765 C C . MET A 1 95 ? 23.185 0.282 -0.789 1.00 90.00 95 MET A C 1
ATOM 767 O O . MET A 1 95 ? 23.547 0.216 0.385 1.00 90.00 95 MET A O 1
ATOM 771 N N . LEU A 1 96 ? 21.895 0.375 -1.122 1.00 86.75 96 LEU A N 1
ATOM 772 C CA . LEU A 1 96 ? 20.814 0.376 -0.132 1.00 86.75 96 LEU A CA 1
ATOM 773 C C . LEU A 1 96 ? 20.733 -0.961 0.613 1.00 86.75 96 LEU A C 1
ATOM 775 O O . LEU A 1 96 ? 20.569 -0.972 1.830 1.00 86.75 96 LEU A O 1
ATOM 779 N N . ASN A 1 97 ? 20.926 -2.080 -0.091 1.00 80.56 97 ASN A N 1
ATOM 780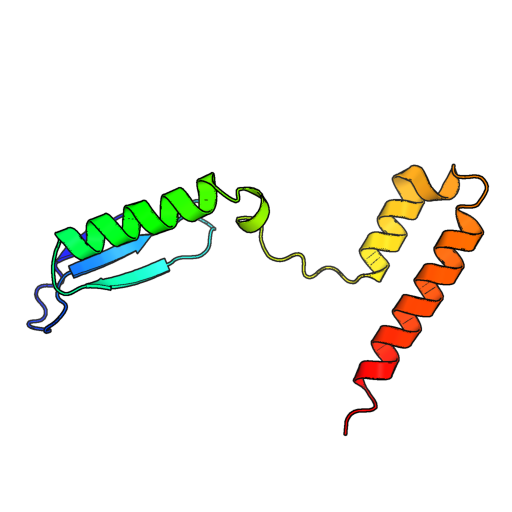 C CA . ASN A 1 97 ? 20.964 -3.402 0.533 1.00 80.56 97 ASN A CA 1
ATOM 781 C C . ASN A 1 97 ? 22.197 -3.599 1.433 1.00 80.56 97 ASN A C 1
ATOM 783 O O . ASN A 1 97 ? 22.093 -4.276 2.454 1.00 80.56 97 ASN A O 1
ATOM 787 N N . SER A 1 98 ? 23.352 -3.010 1.096 1.00 69.06 98 SER A N 1
ATOM 788 C CA . SER A 1 98 ? 24.557 -3.089 1.936 1.00 69.06 98 SER A CA 1
ATOM 789 C C . SER A 1 98 ? 24.516 -2.145 3.142 1.00 69.06 98 SER A C 1
ATOM 791 O O . SER A 1 98 ? 25.032 -2.483 4.201 1.00 69.06 98 SER A O 1
ATOM 793 N N . ALA A 1 99 ? 23.879 -0.975 3.025 1.00 58.00 99 ALA A N 1
ATOM 794 C CA . ALA A 1 99 ? 23.783 -0.010 4.124 1.00 58.00 99 ALA A CA 1
ATOM 795 C C . ALA A 1 99 ? 22.940 -0.531 5.304 1.00 58.00 99 ALA A C 1
ATOM 797 O O . ALA A 1 99 ? 23.212 -0.185 6.452 1.00 58.00 99 ALA A O 1
ATOM 798 N N . SER A 1 100 ? 21.972 -1.421 5.054 1.00 53.25 100 SER A N 1
ATOM 799 C CA . SER A 1 100 ? 21.215 -2.101 6.115 1.00 53.25 100 SER A CA 1
ATOM 800 C C . SER A 1 100 ? 22.041 -3.104 6.937 1.00 53.25 100 SER A C 1
ATOM 802 O O . SER A 1 100 ? 21.582 -3.516 7.997 1.00 53.25 100 SER A O 1
ATOM 804 N N . GLN A 1 101 ? 23.249 -3.484 6.498 1.00 50.41 101 GLN A N 1
ATOM 805 C CA . GLN A 1 101 ? 24.169 -4.344 7.259 1.00 50.41 101 GLN A CA 1
ATOM 806 C C . GLN A 1 101 ? 25.128 -3.568 8.177 1.00 50.41 101 GLN A C 1
ATOM 808 O O . GLN A 1 101 ? 25.757 -4.179 9.034 1.00 50.41 101 GLN A O 1
ATOM 813 N N . CYS A 1 102 ? 25.232 -2.243 8.038 1.00 44.69 102 CYS A N 1
ATOM 814 C CA . CYS A 1 102 ? 26.179 -1.418 8.801 1.00 44.69 102 CYS A CA 1
ATOM 815 C C . CYS A 1 102 ? 25.604 -0.816 10.097 1.00 44.69 102 CYS A C 1
ATOM 817 O O . CYS A 1 102 ? 26.247 0.038 10.701 1.00 44.69 102 CYS A O 1
ATOM 819 N N . VAL A 1 103 ? 24.419 -1.249 10.536 1.00 46.25 103 VAL A N 1
ATOM 820 C CA . VAL A 1 103 ? 23.867 -0.905 11.857 1.00 46.25 103 VAL A CA 1
ATOM 821 C C . VAL A 1 103 ? 23.852 -2.165 12.724 1.00 46.25 103 VAL A C 1
ATOM 823 O O . VAL A 1 103 ? 22.799 -2.752 12.964 1.00 46.25 103 VAL A O 1
ATOM 826 N N . VAL A 1 104 ? 25.040 -2.600 13.144 1.00 40.09 104 VAL A N 1
ATOM 827 C CA . VAL A 1 104 ? 25.269 -3.464 14.315 1.00 40.09 104 VAL A CA 1
ATOM 828 C C . VAL A 1 104 ? 26.482 -2.922 15.051 1.00 40.09 104 VAL A C 1
ATOM 830 O O . VAL A 1 104 ? 27.487 -2.636 14.363 1.00 40.09 104 VAL A O 1
#

Sequence (104 aa):
MSIRNLKDGANKPWICECYPNGRDGKRIRKRSATKGEAAAFERFTMNEIDDKPWLGEKADNRRLKDLLDTWWEIHGHTVKTGQNSYDVMAKTIAMLNSASQCVV

Secondary structure (DSSP, 8-state):
-EEEE--SS-S--EEEEE-TT-TTSPPEEEEESSHHHHHHHHHHHHHHHHS-GGGSSPP--S-HHHHHHHHHHHTGGGSTTHHHHHHHHHHHHHHHHHHTTS--

Radius of gyration: 22.73 Å; chains: 1; bounding box: 50×20×56 Å

Foldseek 3Di:
DDWDACPPPDQFRIKAWDQQLPDPFDIDIDTHNDPVVSVVVRVVSNVVCVVPVVVRDDPPPDQPVVVLVVCCVPPLVVDPCSVVVSVVSVVVSVVVVVVVVPPD

pLDDT: mean 83.97, std 11.76, range [40.09, 94.69]

Organism: NCBI:txid47951

InterPro domains:
  IPR057084 Phage integrase, N-terminal domain [PF24624] (60-97)